Protein AF-A0AAU7YXI6-F1 (afdb_monomer_lite)

pLDDT: mean 90.57, std 9.51, range [41.5, 97.56]

Structure (mmCIF, N/CA/C/O backbone):
data_AF-A0AAU7YXI6-F1
#
_entry.id   AF-A0AAU7YXI6-F1
#
loop_
_atom_site.group_PDB
_atom_site.id
_atom_site.type_symbol
_atom_site.label_atom_id
_atom_site.label_alt_id
_atom_site.label_comp_id
_atom_site.label_asym_id
_atom_site.label_entity_id
_atom_site.label_seq_id
_atom_site.pdbx_PDB_ins_code
_atom_site.Cartn_x
_atom_site.Cartn_y
_atom_site.Cartn_z
_atom_site.occupancy
_atom_site.B_iso_or_equiv
_atom_site.auth_seq_id
_atom_site.auth_comp_id
_atom_site.auth_asym_id
_atom_site.auth_atom_id
_atom_site.pdbx_PDB_model_num
ATOM 1 N N . MET A 1 1 ? -16.949 1.798 7.339 1.00 77.38 1 MET A N 1
ATOM 2 C CA . MET A 1 1 ? -16.154 2.694 8.219 1.00 77.38 1 MET A CA 1
ATOM 3 C C . MET A 1 1 ? -15.132 3.584 7.496 1.00 77.38 1 MET A C 1
ATOM 5 O O . MET A 1 1 ? -14.925 4.691 7.972 1.00 77.38 1 MET A O 1
ATOM 9 N N . ARG A 1 2 ? -14.482 3.168 6.388 1.00 80.25 2 ARG A N 1
ATOM 10 C CA . ARG A 1 2 ? -13.653 4.071 5.541 1.00 80.25 2 ARG A CA 1
ATOM 11 C C . ARG A 1 2 ? -14.189 4.180 4.108 1.00 80.25 2 ARG A C 1
ATOM 13 O O . ARG A 1 2 ? -14.767 5.204 3.778 1.00 80.25 2 ARG A O 1
ATOM 20 N N . ARG A 1 3 ? -14.057 3.117 3.301 1.00 81.88 3 ARG A N 1
ATOM 21 C CA . ARG A 1 3 ? -14.503 3.074 1.894 1.00 81.88 3 ARG A CA 1
ATOM 22 C C . ARG A 1 3 ? -16.029 3.114 1.778 1.00 81.88 3 ARG A C 1
ATOM 24 O O . ARG A 1 3 ? -16.578 4.067 1.253 1.00 81.88 3 ARG A O 1
ATOM 31 N N . GLU A 1 4 ? -16.705 2.139 2.375 1.00 84.81 4 GLU A N 1
ATOM 32 C CA . GLU A 1 4 ? -18.171 1.999 2.303 1.00 84.81 4 GLU A CA 1
ATOM 33 C C . GLU A 1 4 ? -18.929 2.873 3.310 1.00 84.81 4 GLU A C 1
ATOM 35 O O . GLU A 1 4 ? -20.146 2.823 3.395 1.00 84.81 4 GLU A O 1
ATOM 40 N N . LYS A 1 5 ? -18.216 3.642 4.148 1.00 87.88 5 LYS A N 1
ATOM 41 C CA . LYS A 1 5 ? -18.807 4.525 5.176 1.00 87.88 5 LYS A CA 1
ATOM 42 C C . LYS A 1 5 ? -19.821 3.867 6.146 1.00 87.88 5 LYS A C 1
ATOM 44 O O . LYS A 1 5 ? -20.445 4.569 6.928 1.00 87.88 5 LYS A O 1
ATOM 49 N N . VAL A 1 6 ? -19.882 2.532 6.212 1.00 93.75 6 VAL A N 1
ATOM 50 C CA . VAL A 1 6 ? -20.717 1.786 7.179 1.00 93.75 6 VAL A CA 1
ATOM 51 C C . VAL A 1 6 ? -20.273 1.951 8.642 1.00 93.75 6 VAL A C 1
ATOM 53 O O . VAL A 1 6 ? -19.108 2.268 8.910 1.00 93.75 6 VAL A O 1
ATOM 56 N N . SER A 1 7 ? -21.178 1.704 9.592 1.00 94.56 7 SER A N 1
ATOM 57 C CA . SER A 1 7 ? -20.895 1.748 11.037 1.00 94.56 7 SER A CA 1
ATOM 58 C C . SER A 1 7 ? -19.996 0.589 11.497 1.00 94.56 7 SER A C 1
ATOM 60 O O . SER A 1 7 ? -19.846 -0.405 10.788 1.00 94.56 7 SER A O 1
ATOM 62 N N . LEU A 1 8 ? -19.406 0.697 12.698 1.00 95.31 8 LEU A N 1
ATOM 63 C CA . LEU A 1 8 ? -18.655 -0.414 13.298 1.00 95.31 8 LEU A CA 1
ATOM 64 C C . LEU A 1 8 ? -19.542 -1.639 13.510 1.00 95.31 8 LEU A C 1
ATOM 66 O O . LEU A 1 8 ? -19.121 -2.738 13.189 1.00 95.31 8 LEU A O 1
ATOM 70 N N . THR A 1 9 ? -20.769 -1.448 13.993 1.00 95.25 9 THR A N 1
ATOM 71 C CA . THR A 1 9 ? -21.717 -2.544 14.221 1.00 95.25 9 THR A CA 1
ATOM 72 C C . THR A 1 9 ? -22.053 -3.285 12.933 1.00 95.25 9 THR A C 1
ATOM 74 O O . THR A 1 9 ? -22.048 -4.511 12.932 1.00 95.25 9 THR A O 1
ATOM 77 N N . GLN A 1 10 ? -22.304 -2.554 11.842 1.00 95.88 10 GLN A N 1
ATOM 78 C CA . GLN A 1 10 ? -22.589 -3.173 10.549 1.00 95.88 10 GLN A CA 1
ATOM 79 C C . GLN A 1 10 ? -21.365 -3.936 10.034 1.00 95.88 10 GLN A C 1
ATOM 81 O O . GLN A 1 10 ? -21.460 -5.132 9.809 1.00 95.88 10 GLN A O 1
ATOM 86 N N . ALA A 1 11 ? -20.192 -3.292 9.997 1.00 95.25 11 ALA A N 1
ATOM 87 C CA . ALA A 1 11 ? -18.953 -3.944 9.562 1.00 95.25 11 ALA A CA 1
ATOM 88 C C . ALA A 1 11 ? -18.593 -5.180 10.409 1.00 95.25 11 ALA A C 1
ATOM 90 O O . ALA A 1 11 ? -18.072 -6.162 9.893 1.00 95.25 11 ALA A O 1
ATOM 91 N N . SER A 1 12 ? -18.863 -5.134 11.716 1.00 95.69 12 SER A N 1
ATOM 92 C CA . SER A 1 12 ? -18.708 -6.268 12.629 1.00 95.69 12 SER A CA 1
ATOM 93 C C . SER A 1 12 ? -19.623 -7.432 12.262 1.00 95.69 12 SER A C 1
ATOM 95 O O . SER A 1 12 ? -19.169 -8.572 12.243 1.00 95.69 12 SER A O 1
ATOM 97 N N . ARG A 1 13 ? -20.895 -7.146 11.962 1.00 96.44 13 ARG A N 1
ATOM 98 C CA . ARG A 1 13 ? -21.870 -8.154 11.539 1.00 96.44 13 ARG A CA 1
ATOM 99 C C . ARG A 1 13 ? -21.462 -8.786 10.211 1.00 96.44 13 ARG A C 1
ATOM 101 O O . ARG A 1 13 ? -21.422 -10.006 10.136 1.00 96.44 13 ARG A O 1
ATOM 108 N N . ASP A 1 14 ? -21.091 -7.968 9.229 1.00 95.19 14 ASP A N 1
ATOM 109 C CA . ASP A 1 14 ? -20.669 -8.430 7.900 1.00 95.19 14 ASP A CA 1
ATOM 110 C C . ASP A 1 14 ? -19.427 -9.331 7.979 1.00 95.19 14 ASP A C 1
ATOM 112 O O . ASP A 1 14 ? -19.298 -10.294 7.231 1.00 95.19 14 ASP A O 1
ATOM 116 N N . ALA A 1 15 ? -18.522 -9.048 8.922 1.00 93.75 15 ALA A N 1
ATOM 117 C CA . ALA A 1 15 ? -17.321 -9.845 9.155 1.00 93.75 15 ALA A CA 1
ATOM 118 C C . ALA A 1 15 ? -17.532 -11.049 10.095 1.00 93.75 15 ALA A C 1
ATOM 120 O O . ALA A 1 15 ? -16.587 -11.803 10.313 1.00 93.75 15 ALA A O 1
ATOM 121 N N . GLY A 1 16 ? -18.708 -11.207 10.716 1.00 96.44 16 GLY A N 1
ATOM 122 C CA . GLY A 1 16 ? -18.946 -12.240 11.733 1.00 96.44 16 GLY A CA 1
ATOM 123 C C . GLY A 1 16 ? -18.132 -12.059 13.026 1.00 96.44 16 GLY A C 1
ATOM 124 O O . GLY A 1 16 ? -17.900 -13.020 13.754 1.00 96.44 16 GLY A O 1
ATOM 125 N N . ILE A 1 17 ? -17.674 -10.838 13.334 1.00 96.44 17 ILE A N 1
ATOM 126 C CA . ILE A 1 17 ? -16.814 -10.543 14.493 1.00 96.44 17 ILE A CA 1
ATOM 127 C C . ILE A 1 17 ? -17.550 -9.624 15.461 1.00 96.44 17 ILE A C 1
ATOM 129 O O . ILE A 1 17 ? -18.009 -8.546 15.085 1.00 96.44 17 ILE A O 1
ATOM 133 N N . SER A 1 18 ? -17.582 -9.985 16.748 1.00 97.19 18 SER A N 1
ATOM 134 C CA . SER A 1 18 ? -18.246 -9.148 17.752 1.00 97.19 18 SER A CA 1
ATOM 135 C C . SER A 1 18 ? -17.674 -7.712 17.782 1.00 97.19 18 SER A C 1
ATOM 137 O O . SER A 1 18 ? -16.448 -7.528 17.746 1.00 97.19 18 SER A O 1
ATOM 139 N N . PRO A 1 19 ? -18.516 -6.667 17.925 1.00 95.94 19 PRO A N 1
ATOM 140 C CA . PRO A 1 19 ? -18.051 -5.284 18.078 1.00 95.94 19 PRO A CA 1
ATOM 141 C C . PRO A 1 19 ? -17.038 -5.092 19.215 1.00 95.94 19 PRO A C 1
ATOM 143 O O . PRO A 1 19 ? -16.101 -4.295 19.109 1.00 95.94 19 PRO A O 1
ATOM 146 N N . ARG A 1 20 ? -17.189 -5.858 20.304 1.00 95.50 20 ARG A N 1
ATOM 147 C CA . ARG A 1 20 ? -16.259 -5.875 21.440 1.00 95.50 20 ARG A CA 1
ATOM 148 C C . ARG A 1 20 ? -14.873 -6.374 21.025 1.00 95.50 20 ARG A C 1
ATOM 150 O O . ARG A 1 20 ? -13.875 -5.765 21.396 1.00 95.50 20 ARG A O 1
ATOM 157 N N . THR A 1 21 ? -14.799 -7.440 20.233 1.00 96.44 21 THR A N 1
ATOM 158 C CA . THR A 1 21 ? -13.536 -7.964 19.693 1.00 96.44 21 THR A CA 1
ATOM 159 C C . THR A 1 21 ? -12.873 -6.940 18.770 1.00 96.44 21 THR A C 1
ATOM 161 O O . THR A 1 21 ? -11.691 -6.640 18.941 1.00 96.44 21 THR A O 1
ATOM 164 N N . VAL A 1 22 ? -13.639 -6.331 17.856 1.00 94.62 22 VAL A N 1
ATOM 165 C CA . VAL A 1 22 ? -13.124 -5.307 16.928 1.00 94.62 22 VAL A CA 1
ATOM 166 C C . VAL A 1 22 ? -12.565 -4.102 17.684 1.00 94.62 22 VAL A C 1
ATOM 168 O O . VAL A 1 22 ? -11.465 -3.640 17.394 1.00 94.62 22 VAL A O 1
ATOM 171 N N . THR A 1 23 ? -13.282 -3.598 18.688 1.00 94.50 23 THR A N 1
ATOM 172 C CA . THR A 1 23 ? -12.823 -2.452 19.490 1.00 94.50 23 THR A CA 1
ATOM 173 C C . THR A 1 23 ? -11.660 -2.799 20.419 1.00 94.50 23 THR A C 1
ATOM 175 O O . THR A 1 23 ? -10.785 -1.956 20.621 1.00 94.50 23 THR A O 1
ATOM 178 N N . ARG A 1 24 ? -11.599 -4.029 20.951 1.00 94.19 24 ARG A N 1
ATOM 179 C CA . ARG A 1 24 ? -10.489 -4.507 21.792 1.00 94.19 24 ARG A CA 1
ATOM 180 C C . ARG A 1 24 ? -9.173 -4.558 21.018 1.00 94.19 24 ARG A C 1
ATOM 182 O O . ARG A 1 24 ? -8.174 -4.053 21.525 1.00 94.19 24 ARG A O 1
ATOM 189 N N . TRP A 1 25 ? -9.182 -5.131 19.814 1.00 91.94 25 TRP A N 1
ATOM 190 C CA . TRP A 1 25 ? -7.971 -5.354 19.014 1.00 91.94 25 TRP A CA 1
ATOM 191 C C . TRP A 1 25 ? -7.670 -4.222 18.022 1.00 91.94 25 TRP A C 1
ATOM 193 O O . TRP A 1 25 ? -6.516 -3.960 17.701 1.00 91.94 25 TRP A O 1
ATOM 203 N N . GLY A 1 26 ? -8.688 -3.482 17.583 1.00 90.62 26 GLY A N 1
ATOM 204 C CA . GLY A 1 26 ? -8.573 -2.397 16.606 1.00 90.62 26 GLY A CA 1
ATOM 205 C C . GLY A 1 26 ? -8.237 -1.021 17.189 1.00 90.62 26 GLY A C 1
ATOM 206 O O . GLY A 1 26 ? -8.355 -0.028 16.474 1.00 90.62 26 GLY A O 1
ATOM 207 N N . LYS A 1 27 ? -7.836 -0.908 18.464 1.00 87.81 27 LYS A N 1
ATOM 208 C CA . LYS A 1 27 ? -7.638 0.387 19.160 1.00 87.81 27 LYS A CA 1
ATOM 209 C C . LYS A 1 27 ? -6.705 1.356 18.423 1.00 87.81 27 LYS A C 1
ATOM 211 O O . LYS A 1 27 ? -6.938 2.567 18.391 1.00 87.81 27 LYS A O 1
ATOM 216 N N . THR A 1 28 ? -5.648 0.839 17.802 1.00 91.88 28 THR A N 1
ATOM 217 C CA . THR A 1 28 ? -4.688 1.665 17.054 1.00 91.88 28 THR A CA 1
ATOM 218 C C . THR A 1 28 ? -5.266 2.184 15.737 1.00 91.88 28 THR A C 1
ATOM 220 O O . THR A 1 28 ? -4.826 3.226 15.261 1.00 91.88 28 THR A O 1
ATOM 223 N N . ALA A 1 29 ? -6.288 1.520 15.191 1.00 93.25 29 ALA A N 1
ATOM 224 C CA . ALA A 1 29 ? -6.937 1.857 13.927 1.00 93.25 29 ALA A CA 1
ATOM 225 C C . ALA A 1 29 ? -8.299 2.547 14.073 1.00 93.25 29 ALA A C 1
ATOM 227 O O . ALA A 1 29 ? -8.813 3.090 13.096 1.00 93.25 29 ALA A O 1
ATOM 228 N N . LEU A 1 30 ? -8.879 2.551 15.272 1.00 94.75 30 LEU A N 1
ATOM 229 C CA . LEU A 1 30 ? -10.203 3.096 15.549 1.00 94.75 30 LEU A CA 1
ATOM 230 C C . LEU A 1 30 ? -10.126 4.296 16.493 1.00 94.75 30 LEU A C 1
ATOM 232 O O . LEU A 1 30 ? -9.259 4.380 17.362 1.00 94.75 30 LEU A O 1
ATOM 236 N N . GLN A 1 31 ? -11.061 5.223 16.329 1.00 94.62 31 GLN A N 1
ATOM 237 C CA . GLN A 1 31 ? -11.288 6.342 17.235 1.00 94.62 31 GL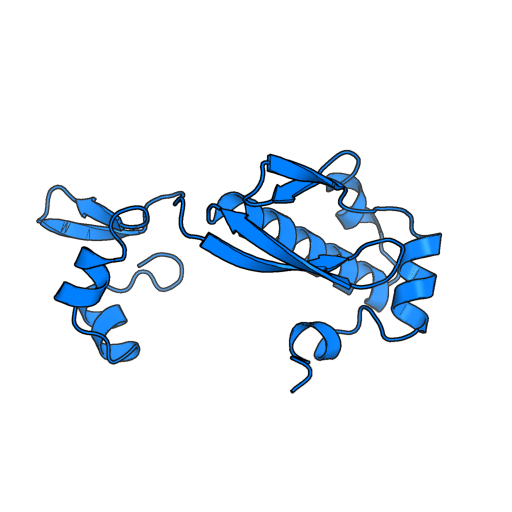N A CA 1
ATOM 238 C C . GLN A 1 31 ? -12.772 6.434 17.580 1.00 94.62 31 GLN A C 1
ATOM 240 O O . GLN A 1 31 ? -13.628 6.238 16.714 1.00 94.62 31 GLN A O 1
ATOM 245 N N . LYS A 1 32 ? -13.071 6.743 18.842 1.00 95.12 32 LYS A N 1
ATOM 246 C CA . LYS A 1 32 ? -14.431 7.058 19.280 1.00 95.12 32 LYS A CA 1
ATOM 247 C C . LYS A 1 32 ? -14.712 8.527 18.958 1.00 95.12 32 LYS A C 1
ATOM 249 O O . LYS A 1 32 ? -13.898 9.393 19.261 1.00 95.12 32 LYS A O 1
ATOM 254 N N . GLN A 1 33 ? -15.823 8.796 18.287 1.00 93.69 33 GLN A N 1
ATOM 255 C CA . GLN A 1 33 ? -16.264 10.137 17.912 1.00 93.69 33 GLN A CA 1
ATOM 256 C C . GLN A 1 33 ? -17.067 10.787 19.048 1.00 93.69 33 GLN A C 1
ATOM 258 O O . GLN A 1 33 ? -17.495 10.109 19.983 1.00 93.69 33 GLN A O 1
ATOM 263 N N . LYS A 1 34 ? -17.327 12.099 18.937 1.00 95.38 34 LYS A N 1
ATOM 264 C CA . LYS A 1 34 ? -18.127 12.864 19.915 1.00 95.38 34 LYS A CA 1
ATOM 265 C C . LYS A 1 34 ? -19.524 12.269 20.145 1.00 95.38 34 LYS A C 1
ATOM 267 O O . LYS A 1 34 ? -20.019 12.284 21.259 1.00 95.38 34 LYS A O 1
ATOM 272 N N . ASN A 1 35 ? -20.122 11.683 19.108 1.00 92.94 35 ASN A N 1
ATOM 273 C CA . ASN A 1 35 ? -21.424 11.006 19.162 1.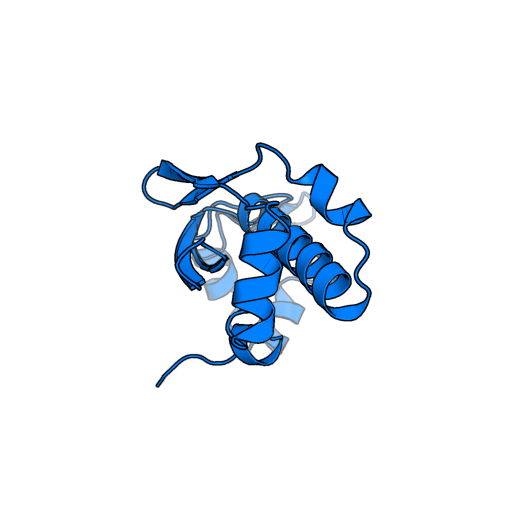00 92.94 35 ASN A CA 1
ATOM 274 C C . ASN A 1 35 ? -21.360 9.568 19.729 1.00 92.94 35 ASN A C 1
ATOM 276 O O . ASN A 1 35 ? -22.306 8.800 19.576 1.00 92.94 35 ASN A O 1
ATOM 280 N N . GLY A 1 36 ? -20.218 9.153 20.283 1.00 92.81 36 GLY A N 1
ATOM 281 C CA . GLY A 1 36 ? -20.001 7.820 20.841 1.00 92.81 36 GLY A CA 1
ATOM 282 C C . GLY A 1 36 ? -19.750 6.703 19.821 1.00 92.81 36 GLY A C 1
ATOM 283 O O . GLY A 1 36 ? -19.330 5.617 20.227 1.00 92.81 36 GLY A O 1
ATOM 284 N N . LYS A 1 37 ? -19.941 6.946 18.517 1.00 92.38 37 LYS A N 1
ATOM 285 C CA . LYS A 1 37 ? -19.708 5.955 17.455 1.00 92.38 37 LYS A CA 1
ATOM 286 C C . LYS A 1 37 ? -18.217 5.806 17.160 1.00 92.38 37 LYS A C 1
ATOM 288 O O . LYS A 1 37 ? -17.434 6.740 17.322 1.00 92.38 37 LYS A O 1
ATOM 293 N N . TYR A 1 38 ? -17.815 4.628 16.695 1.00 95.19 38 TYR A N 1
ATOM 294 C CA . TYR A 1 38 ? -16.444 4.386 16.251 1.00 95.19 38 TYR A CA 1
ATOM 295 C C . TYR A 1 38 ? -16.279 4.677 14.761 1.00 95.19 38 TYR A C 1
ATOM 297 O O . TYR A 1 38 ? -17.119 4.300 13.944 1.00 95.19 38 TYR A O 1
ATOM 305 N N . ALA A 1 39 ? -15.152 5.293 14.418 1.00 93.44 39 ALA A N 1
ATOM 306 C CA . ALA A 1 39 ? -14.690 5.478 13.051 1.00 93.44 39 ALA A CA 1
ATOM 307 C C . ALA A 1 39 ? -13.251 4.973 12.907 1.00 93.44 39 ALA A C 1
ATOM 309 O O . ALA A 1 39 ? -12.477 4.977 13.867 1.00 93.44 39 ALA A O 1
ATOM 310 N N . ALA A 1 40 ? -12.875 4.568 11.697 1.00 93.38 40 ALA A N 1
ATOM 311 C CA . ALA A 1 40 ? -11.480 4.288 11.392 1.00 93.38 40 ALA A CA 1
ATOM 312 C C . ALA A 1 40 ? -10.680 5.602 11.355 1.00 93.38 40 ALA A C 1
ATOM 314 O O . ALA A 1 40 ? -11.114 6.588 10.756 1.00 93.38 40 ALA A O 1
ATOM 315 N N . LYS A 1 41 ? -9.511 5.613 12.001 1.00 92.25 41 LYS A N 1
ATOM 316 C CA . LYS A 1 41 ? -8.549 6.729 11.971 1.00 92.25 41 LYS A CA 1
ATOM 317 C C . LYS A 1 41 ? -8.063 6.973 10.541 1.00 92.25 41 LYS A C 1
ATOM 319 O O . LYS A 1 41 ? -8.283 6.141 9.677 1.00 92.25 41 LYS A O 1
ATOM 324 N N . LYS A 1 42 ? -7.372 8.083 10.252 1.00 89.06 42 LYS A N 1
ATOM 325 C CA . LYS A 1 42 ? -6.735 8.289 8.928 1.00 89.06 42 LYS A CA 1
ATOM 326 C C . LYS A 1 42 ? -5.537 7.365 8.706 1.00 89.06 42 LYS A C 1
ATOM 328 O O . LYS A 1 42 ? -5.326 6.911 7.587 1.00 89.06 42 LYS A O 1
ATOM 333 N N . SER A 1 43 ? -4.829 7.016 9.772 1.00 90.56 43 SER A N 1
ATOM 334 C CA . SER A 1 43 ? -3.734 6.047 9.792 1.00 90.56 43 SER A CA 1
ATOM 335 C C . SER A 1 43 ? -3.831 5.157 11.024 1.00 90.56 43 SER A C 1
ATOM 337 O O . SER A 1 43 ? -4.517 5.487 11.989 1.00 90.56 43 SER A O 1
ATOM 339 N N . ASP A 1 44 ? -3.132 4.034 10.986 1.00 92.19 44 ASP A N 1
ATOM 340 C CA . ASP A 1 44 ? -3.025 3.085 12.092 1.00 92.19 44 ASP A CA 1
ATOM 341 C C . ASP A 1 44 ? -1.588 2.563 12.198 1.00 92.19 44 ASP A C 1
ATOM 343 O O . ASP A 1 44 ? -0.756 2.910 11.361 1.00 92.19 44 ASP A O 1
ATOM 347 N N . SER A 1 45 ? -1.312 1.739 13.209 1.00 92.62 45 SER A N 1
ATOM 348 C CA . SER A 1 45 ? -0.023 1.060 13.421 1.00 92.62 45 SER A CA 1
ATOM 349 C C . SER A 1 45 ? -0.141 -0.470 13.399 1.00 92.62 45 SER A C 1
ATOM 351 O O . SER A 1 45 ? 0.739 -1.170 13.905 1.00 92.62 45 SER A O 1
ATOM 353 N N . LEU A 1 46 ? -1.232 -1.007 12.835 1.00 92.44 46 LEU A N 1
ATOM 354 C CA . LEU A 1 46 ? -1.441 -2.452 12.758 1.00 92.44 46 LEU A CA 1
ATOM 355 C C . LEU A 1 46 ? -0.360 -3.096 11.887 1.00 92.44 46 LEU A C 1
ATOM 357 O O . LEU A 1 46 ? -0.012 -2.567 10.826 1.00 92.44 46 LEU A O 1
ATOM 361 N N . LEU A 1 47 ? 0.142 -4.239 12.350 1.00 93.38 47 LEU A N 1
ATOM 362 C CA . LEU A 1 47 ? 1.086 -5.067 11.612 1.00 93.38 47 LEU A CA 1
ATOM 363 C C . LEU A 1 47 ? 0.353 -5.797 10.484 1.00 93.38 47 LEU A C 1
ATOM 365 O O . LEU A 1 47 ? -0.750 -6.306 10.692 1.00 93.38 47 LEU A O 1
ATOM 369 N N . ARG A 1 48 ? 0.949 -5.827 9.294 1.00 92.94 48 ARG A N 1
ATOM 370 C CA . ARG A 1 48 ? 0.420 -6.521 8.116 1.00 92.94 48 ARG A CA 1
ATOM 371 C C . ARG A 1 48 ? 1.565 -7.179 7.364 1.00 92.94 48 ARG A C 1
ATOM 373 O O . ARG A 1 48 ? 2.617 -6.564 7.239 1.00 92.94 48 ARG A O 1
ATOM 380 N N . LEU A 1 49 ? 1.346 -8.385 6.854 1.00 93.50 49 LEU A N 1
ATOM 381 C CA . LEU A 1 49 ? 2.236 -9.001 5.873 1.00 93.50 49 LEU A CA 1
ATOM 382 C C . LEU A 1 49 ? 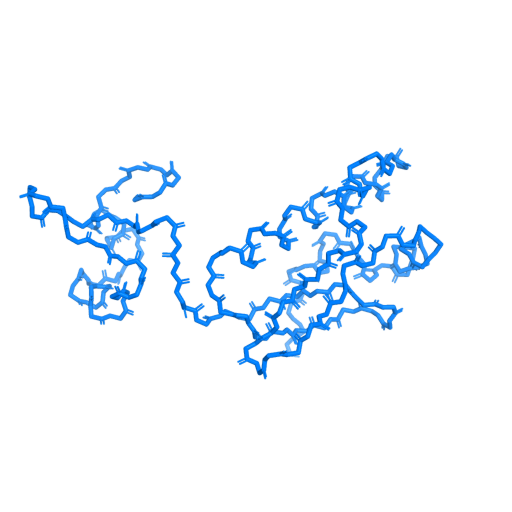1.805 -8.540 4.481 1.00 93.50 49 LEU A C 1
ATOM 384 O O . LEU A 1 49 ? 0.617 -8.594 4.157 1.00 93.50 49 LEU A O 1
ATOM 388 N N . VAL A 1 50 ? 2.752 -8.032 3.699 1.00 91.75 50 VAL A N 1
ATOM 389 C CA . VAL A 1 50 ? 2.533 -7.560 2.329 1.00 91.75 50 VAL A CA 1
ATOM 390 C C . VAL A 1 50 ? 3.659 -8.041 1.425 1.00 91.75 50 VAL A C 1
ATOM 392 O O . VAL A 1 50 ? 4.791 -8.191 1.873 1.00 91.75 50 VAL A O 1
ATOM 395 N N . MET A 1 51 ? 3.348 -8.229 0.147 1.00 91.56 51 MET A N 1
ATOM 396 C CA . MET A 1 51 ? 4.307 -8.667 -0.861 1.00 91.56 51 MET A CA 1
ATOM 397 C C . MET A 1 51 ? 4.861 -7.465 -1.631 1.00 91.56 51 MET A C 1
ATOM 399 O O . MET A 1 51 ? 4.095 -6.641 -2.143 1.00 91.56 51 MET A O 1
ATOM 403 N N . ILE A 1 52 ? 6.187 -7.364 -1.724 1.00 90.44 52 ILE A N 1
ATOM 404 C CA . ILE A 1 52 ? 6.893 -6.294 -2.439 1.00 90.44 52 ILE A CA 1
ATOM 405 C C . ILE A 1 52 ? 7.765 -6.866 -3.570 1.00 90.44 52 ILE A C 1
ATOM 407 O O . ILE A 1 52 ? 8.430 -7.883 -3.356 1.00 90.44 52 ILE A O 1
ATOM 411 N N . PRO A 1 53 ? 7.800 -6.232 -4.758 1.00 89.19 53 PRO A N 1
ATOM 412 C CA . PRO A 1 53 ? 8.776 -6.547 -5.799 1.00 89.19 53 PRO A CA 1
ATOM 413 C C . PRO A 1 53 ? 10.190 -6.140 -5.390 1.00 89.19 53 PRO A C 1
ATOM 415 O O . PRO A 1 53 ? 10.416 -5.015 -4.946 1.00 89.19 53 PRO A O 1
ATOM 418 N N . THR A 1 54 ? 11.144 -7.034 -5.600 1.00 85.50 54 THR A N 1
ATOM 419 C CA . THR A 1 54 ? 12.584 -6.826 -5.445 1.00 85.50 54 THR A CA 1
ATOM 420 C C . THR A 1 54 ? 13.297 -7.242 -6.737 1.00 85.50 54 THR A C 1
ATOM 422 O O . THR A 1 54 ? 12.705 -7.931 -7.567 1.00 85.50 54 THR A O 1
ATOM 425 N N . PRO A 1 55 ? 14.567 -6.852 -6.946 1.00 80.56 55 PRO A N 1
ATOM 426 C CA . PRO A 1 55 ? 15.329 -7.292 -8.119 1.00 80.56 55 PRO A CA 1
ATOM 427 C C . PRO A 1 55 ? 15.384 -8.819 -8.295 1.00 80.56 55 PRO A C 1
ATOM 429 O O . PRO A 1 55 ? 15.400 -9.295 -9.431 1.00 80.56 55 PRO A O 1
ATOM 432 N N . ASP A 1 56 ? 15.351 -9.562 -7.186 1.00 82.38 56 ASP A N 1
ATOM 433 C CA . ASP A 1 56 ? 15.422 -11.030 -7.143 1.00 82.38 56 ASP A CA 1
ATOM 434 C C . ASP A 1 56 ? 14.048 -11.717 -7.192 1.00 82.38 56 ASP A C 1
ATOM 436 O O . ASP A 1 56 ? 13.959 -12.940 -7.123 1.00 82.38 56 ASP A O 1
ATOM 440 N N . GLY A 1 57 ? 12.959 -10.951 -7.297 1.00 85.62 57 GLY A N 1
ATOM 441 C CA . GLY A 1 57 ? 11.607 -11.487 -7.388 1.00 85.62 57 GLY A CA 1
ATOM 442 C C . GLY A 1 57 ? 10.634 -10.782 -6.460 1.00 85.62 57 GLY A C 1
ATOM 443 O O . GLY A 1 57 ? 10.487 -9.566 -6.500 1.00 85.62 57 GLY A O 1
ATOM 444 N N . LYS A 1 58 ? 9.899 -11.541 -5.651 1.00 88.75 58 LYS A N 1
ATOM 445 C CA . LYS A 1 58 ? 8.970 -10.980 -4.667 1.00 88.75 58 LYS A CA 1
ATOM 446 C C . LYS A 1 58 ? 9.351 -11.452 -3.288 1.00 88.75 58 LYS A C 1
ATOM 448 O O . LYS A 1 58 ? 9.830 -12.567 -3.110 1.00 88.75 58 LYS A O 1
ATOM 453 N N . ARG A 1 59 ? 9.095 -10.595 -2.311 1.00 89.19 59 ARG A N 1
ATOM 454 C CA . ARG A 1 59 ? 9.379 -10.878 -0.913 1.00 89.19 59 ARG A CA 1
ATOM 455 C C . ARG A 1 59 ? 8.194 -10.479 -0.056 1.00 89.19 59 ARG A C 1
ATOM 457 O O . ARG A 1 59 ? 7.652 -9.387 -0.226 1.00 89.19 59 ARG A O 1
ATOM 464 N N . ASP A 1 60 ? 7.843 -11.339 0.888 1.00 91.69 60 ASP A N 1
ATOM 465 C CA . ASP A 1 60 ? 6.904 -10.994 1.945 1.00 91.69 60 ASP A CA 1
ATOM 466 C C . ASP A 1 60 ? 7.614 -10.184 3.023 1.00 91.69 60 ASP A C 1
ATOM 468 O O . ASP A 1 60 ? 8.696 -10.537 3.494 1.00 91.69 60 ASP A O 1
ATOM 472 N N . ILE A 1 61 ? 7.000 -9.070 3.405 1.00 93.19 61 ILE A N 1
ATOM 473 C CA . ILE A 1 61 ? 7.520 -8.166 4.423 1.00 93.19 61 ILE A CA 1
ATOM 474 C C . ILE A 1 61 ? 6.423 -7.826 5.420 1.00 93.19 61 ILE A C 1
ATOM 476 O O . ILE A 1 61 ? 5.258 -7.621 5.071 1.00 93.19 61 ILE A O 1
ATOM 480 N N . ALA A 1 62 ? 6.800 -7.738 6.689 1.00 95.81 62 ALA A N 1
ATOM 481 C CA . ALA A 1 62 ? 5.925 -7.198 7.712 1.00 95.81 62 ALA A CA 1
ATOM 482 C C . ALA A 1 62 ? 6.019 -5.670 7.681 1.00 95.81 62 ALA A C 1
ATOM 484 O O . ALA A 1 62 ? 7.112 -5.122 7.729 1.00 95.81 62 ALA A O 1
ATOM 485 N N . VAL A 1 63 ? 4.891 -4.967 7.629 1.00 96.19 63 VAL A N 1
ATOM 486 C CA . VAL A 1 63 ? 4.832 -3.499 7.639 1.00 96.19 63 VAL A CA 1
ATOM 487 C C . VAL A 1 63 ? 3.878 -3.011 8.715 1.00 96.19 63 VAL A C 1
ATOM 489 O O . VAL A 1 63 ? 2.863 -3.649 9.017 1.00 96.19 63 VAL A O 1
ATOM 492 N N . ARG A 1 64 ? 4.182 -1.849 9.298 1.00 94.62 64 ARG A N 1
ATOM 493 C CA . ARG A 1 64 ? 3.298 -1.195 10.266 1.00 94.62 64 ARG A CA 1
ATOM 494 C C . ARG A 1 64 ? 2.520 -0.061 9.618 1.00 94.62 64 ARG A C 1
ATOM 496 O O . ARG A 1 64 ? 3.082 0.891 9.085 1.00 94.62 64 ARG A O 1
ATOM 503 N N . GLY A 1 65 ? 1.204 -0.139 9.771 1.00 92.94 65 GLY A N 1
ATOM 504 C CA . GLY A 1 65 ? 0.293 0.948 9.459 1.00 92.94 65 GLY A CA 1
ATOM 505 C C . GLY A 1 65 ? -0.189 1.011 8.015 1.00 92.94 65 GLY A C 1
ATOM 506 O O . GLY A 1 65 ? 0.459 0.567 7.072 1.00 92.94 65 GLY A O 1
ATOM 507 N N . SER A 1 66 ? -1.370 1.601 7.841 1.00 91.81 66 SER A N 1
ATOM 508 C CA . SER A 1 66 ? -2.044 1.679 6.539 1.00 91.81 66 SER A CA 1
ATOM 509 C C . SER A 1 66 ? -1.337 2.564 5.515 1.00 91.81 66 SER A C 1
ATOM 511 O O . SER A 1 66 ? -1.510 2.331 4.328 1.00 91.81 66 SER A O 1
ATOM 513 N N . LYS A 1 67 ? -0.525 3.547 5.930 1.00 93.19 67 LYS A N 1
ATOM 514 C CA . LYS A 1 67 ? 0.158 4.453 4.987 1.00 93.19 67 LYS A CA 1
ATOM 515 C C . LYS A 1 67 ? 1.159 3.715 4.090 1.00 93.19 67 LYS A C 1
ATOM 517 O O . LYS A 1 67 ? 1.143 3.930 2.883 1.00 93.19 67 LYS A O 1
ATOM 522 N N . GLN A 1 68 ? 1.973 2.829 4.673 1.00 94.50 68 GLN A N 1
ATOM 523 C CA . GLN A 1 68 ? 2.930 2.000 3.927 1.00 94.50 68 GLN A CA 1
ATOM 524 C C . GLN A 1 68 ? 2.198 1.078 2.943 1.00 94.50 68 GLN A C 1
ATOM 526 O O . GLN A 1 68 ? 2.551 1.002 1.771 1.00 94.50 68 GLN A O 1
ATOM 531 N N . VAL A 1 69 ? 1.108 0.445 3.393 1.00 94.06 69 VAL A N 1
ATOM 532 C CA . VAL A 1 69 ? 0.297 -0.438 2.540 1.00 94.06 69 VAL A CA 1
ATOM 533 C C . VAL A 1 69 ? -0.349 0.320 1.384 1.00 94.06 69 VAL A C 1
ATOM 535 O O . VAL A 1 69 ? -0.3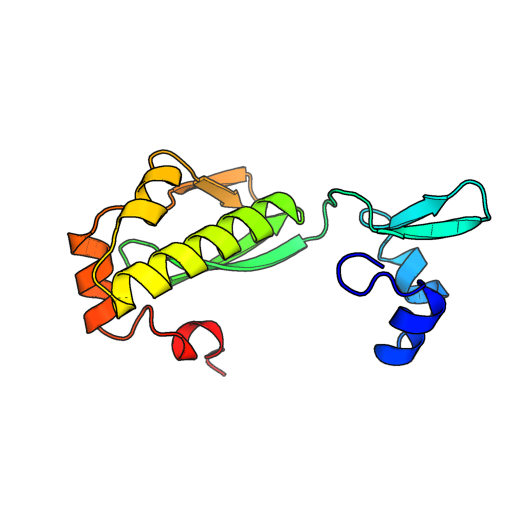39 -0.174 0.263 1.00 94.06 69 VAL A O 1
ATOM 538 N N . THR A 1 70 ? -0.876 1.523 1.621 1.00 94.12 70 THR A N 1
ATOM 539 C CA . THR A 1 70 ? -1.430 2.356 0.546 1.00 94.12 70 THR A CA 1
ATOM 540 C C . THR A 1 70 ? -0.358 2.722 -0.477 1.00 94.12 70 THR A C 1
ATOM 542 O O . THR A 1 70 ? -0.606 2.590 -1.672 1.00 94.12 70 THR A O 1
ATOM 545 N N . LEU A 1 71 ? 0.838 3.126 -0.031 1.00 96.12 71 LEU A N 1
ATOM 546 C CA . LEU A 1 71 ? 1.945 3.451 -0.934 1.00 96.12 71 LEU A CA 1
ATOM 547 C C . LEU A 1 71 ? 2.333 2.248 -1.808 1.00 96.12 71 LEU A C 1
ATOM 549 O O . LEU A 1 71 ? 2.479 2.393 -3.020 1.00 96.12 71 LEU A O 1
ATOM 553 N N . LEU A 1 72 ? 2.440 1.061 -1.206 1.00 95.44 72 LEU A N 1
ATOM 554 C CA . LEU A 1 72 ? 2.745 -0.176 -1.922 1.00 95.44 72 LEU A CA 1
ATOM 555 C C . LEU A 1 72 ? 1.623 -0.578 -2.893 1.00 95.44 72 LEU A C 1
ATOM 557 O O . LEU A 1 72 ? 1.902 -0.982 -4.018 1.00 95.44 72 LEU A O 1
ATOM 561 N N . ALA A 1 73 ? 0.356 -0.428 -2.504 1.00 93.44 73 ALA A N 1
ATOM 562 C CA . ALA A 1 73 ? -0.782 -0.704 -3.381 1.00 93.44 73 ALA A CA 1
ATOM 563 C C . ALA A 1 73 ? -0.811 0.239 -4.595 1.00 93.44 73 ALA A C 1
ATOM 565 O O . ALA A 1 73 ? -1.052 -0.189 -5.722 1.00 93.44 73 ALA A O 1
ATOM 566 N N . GLU A 1 74 ? -0.522 1.526 -4.392 1.00 96.12 74 GLU A N 1
ATOM 567 C CA . GLU A 1 74 ? -0.382 2.472 -5.499 1.00 96.12 74 GLU A CA 1
ATOM 568 C C . GLU A 1 74 ? 0.769 2.101 -6.438 1.00 96.12 74 GLU A C 1
ATOM 570 O O . GLU A 1 74 ? 0.649 2.310 -7.648 1.00 96.12 74 GLU A O 1
ATOM 575 N N . TYR A 1 75 ? 1.874 1.590 -5.890 1.00 96.38 75 TYR A N 1
ATOM 576 C CA . TYR A 1 75 ? 3.015 1.125 -6.673 1.00 96.38 75 TYR A CA 1
ATOM 577 C C . TYR A 1 75 ? 2.643 -0.085 -7.524 1.00 96.38 75 TYR A C 1
ATOM 579 O O . TYR A 1 75 ? 2.839 -0.045 -8.736 1.00 96.38 75 TYR A O 1
ATOM 587 N N . TRP A 1 76 ? 2.002 -1.095 -6.934 1.00 94.25 76 TRP A N 1
ATOM 588 C CA . TRP A 1 76 ? 1.487 -2.249 -7.671 1.00 94.25 76 TRP A CA 1
ATOM 589 C C . TRP A 1 76 ? 0.539 -1.849 -8.804 1.00 94.25 76 TRP A C 1
ATOM 591 O O . TRP A 1 76 ? 0.679 -2.348 -9.916 1.00 94.25 76 TRP A O 1
ATOM 601 N N . ASN A 1 77 ? -0.361 -0.889 -8.575 1.00 94.06 77 ASN A N 1
ATOM 602 C CA . ASN A 1 77 ? -1.252 -0.383 -9.623 1.00 94.06 77 ASN A CA 1
ATOM 603 C C . ASN A 1 77 ? -0.491 0.300 -10.775 1.00 94.06 77 ASN A C 1
ATOM 605 O O . ASN A 1 77 ? -0.881 0.180 -11.937 1.00 94.06 77 ASN A O 1
ATOM 609 N N . ALA A 1 78 ? 0.574 1.047 -10.471 1.00 95.75 78 ALA A N 1
ATOM 610 C CA . ALA A 1 78 ? 1.407 1.681 -11.492 1.00 95.75 78 ALA A CA 1
ATOM 611 C C . ALA A 1 78 ? 2.240 0.655 -12.269 1.00 95.75 78 ALA A C 1
ATOM 613 O O . ALA A 1 78 ? 2.307 0.736 -13.493 1.00 95.75 78 ALA A O 1
ATOM 614 N N . LEU A 1 79 ? 2.818 -0.316 -11.562 1.00 94.00 79 LEU A N 1
ATOM 615 C CA . LEU A 1 79 ? 3.582 -1.417 -12.133 1.00 94.00 79 LEU A CA 1
ATOM 616 C C . LEU A 1 79 ? 2.717 -2.277 -13.055 1.00 94.00 79 LEU A C 1
ATOM 618 O O . LEU A 1 79 ? 3.099 -2.521 -14.191 1.00 94.00 79 LEU A O 1
ATOM 622 N N . HIS A 1 80 ? 1.527 -2.673 -12.606 1.00 92.19 80 HIS A N 1
ATOM 623 C CA . HIS A 1 80 ? 0.602 -3.466 -13.410 1.00 92.19 80 HIS A CA 1
ATOM 624 C C . HIS A 1 80 ? 0.207 -2.744 -14.701 1.00 92.19 80 HIS A C 1
ATOM 626 O O . HIS A 1 80 ? 0.279 -3.325 -15.778 1.00 92.19 80 HIS A O 1
ATOM 632 N N . ARG A 1 81 ? -0.122 -1.448 -14.615 1.00 94.06 81 ARG A N 1
ATOM 633 C CA . ARG A 1 81 ? -0.410 -0.643 -15.808 1.00 94.06 81 ARG A CA 1
ATOM 634 C C . ARG A 1 81 ? 0.784 -0.585 -16.758 1.00 94.06 81 ARG A C 1
ATOM 636 O O . ARG A 1 81 ? 0.596 -0.726 -17.959 1.00 94.06 81 ARG A O 1
ATOM 643 N N . TYR A 1 82 ? 1.990 -0.382 -16.232 1.00 94.88 82 TYR A N 1
ATOM 644 C CA . TYR A 1 82 ? 3.202 -0.394 -17.045 1.00 94.88 82 TYR A CA 1
ATOM 645 C C . TYR A 1 82 ? 3.387 -1.740 -17.758 1.00 94.88 82 TYR A C 1
ATOM 647 O O . TYR A 1 82 ? 3.589 -1.751 -18.965 1.00 94.88 82 TYR A O 1
ATOM 655 N N . LEU A 1 83 ? 3.237 -2.863 -17.052 1.00 92.12 83 LEU A N 1
ATOM 656 C CA . LEU A 1 83 ? 3.359 -4.197 -17.647 1.00 92.12 83 LEU A CA 1
ATOM 657 C C . LEU A 1 83 ? 2.278 -4.479 -18.704 1.00 92.12 83 LEU A C 1
ATOM 659 O O . LEU A 1 83 ? 2.540 -5.194 -19.663 1.00 92.12 83 LEU A O 1
ATOM 663 N N . GLN A 1 84 ? 1.079 -3.908 -18.556 1.00 92.31 84 GLN A N 1
ATOM 664 C CA . GLN A 1 84 ? -0.013 -4.070 -19.521 1.00 92.31 84 GLN A CA 1
ATOM 665 C C . GLN A 1 84 ? 0.111 -3.176 -20.758 1.00 92.31 84 GLN A C 1
ATOM 667 O O . GLN A 1 84 ? -0.283 -3.589 -21.843 1.00 92.31 84 GLN A O 1
ATOM 672 N N . THR A 1 85 ? 0.582 -1.935 -20.604 1.00 94.88 85 THR A N 1
ATOM 673 C CA . THR A 1 85 ? 0.492 -0.920 -21.671 1.00 94.88 85 THR A CA 1
ATOM 674 C C . THR A 1 85 ? 1.840 -0.359 -22.115 1.00 94.88 85 THR A C 1
ATOM 676 O O . THR A 1 85 ? 1.875 0.478 -23.011 1.00 94.88 85 THR A O 1
ATOM 679 N N . GLY A 1 86 ? 2.934 -0.707 -21.437 1.00 95.19 86 GLY A N 1
ATOM 680 C CA . GLY A 1 86 ? 4.254 -0.094 -21.608 1.00 95.19 86 GLY A CA 1
ATOM 681 C C . GLY A 1 86 ? 4.384 1.333 -21.051 1.00 95.19 86 GLY A C 1
ATOM 682 O O . GLY A 1 86 ? 5.456 1.929 -21.130 1.00 95.19 86 GLY A O 1
ATOM 683 N N . ASP A 1 87 ? 3.331 1.915 -20.460 1.00 96.31 87 ASP A N 1
ATOM 684 C CA . ASP A 1 87 ? 3.349 3.316 -20.014 1.00 96.31 87 ASP A CA 1
ATOM 685 C C . ASP A 1 87 ? 3.904 3.464 -18.586 1.00 96.31 87 ASP A C 1
ATOM 687 O O . ASP A 1 87 ? 3.200 3.280 -17.586 1.00 96.31 87 ASP A O 1
ATOM 691 N N . ALA A 1 88 ? 5.173 3.873 -18.506 1.00 96.25 88 ALA A N 1
ATOM 692 C CA . ALA A 1 88 ? 5.919 4.077 -17.265 1.00 96.25 88 ALA A CA 1
ATOM 693 C C . ALA A 1 88 ? 5.660 5.431 -16.570 1.00 96.25 88 ALA A C 1
ATOM 695 O O . ALA A 1 88 ? 6.238 5.700 -15.514 1.00 96.25 88 ALA A O 1
ATOM 696 N N . SER A 1 89 ? 4.803 6.306 -17.109 1.00 97.12 89 SER A N 1
ATOM 697 C CA . SER A 1 89 ? 4.561 7.651 -16.551 1.00 97.12 89 SER A CA 1
ATOM 698 C C . SER A 1 89 ? 4.184 7.628 -15.065 1.00 97.12 89 SER A C 1
ATOM 700 O O . SER A 1 89 ? 4.660 8.455 -14.286 1.00 97.12 89 SER A O 1
ATOM 702 N N . ARG A 1 90 ? 3.392 6.634 -14.641 1.00 97.31 90 ARG A N 1
ATOM 703 C CA . ARG A 1 90 ? 2.961 6.467 -13.244 1.00 97.31 90 ARG A CA 1
ATOM 704 C C . ARG A 1 90 ? 4.039 5.898 -12.325 1.00 97.31 90 ARG A C 1
ATOM 706 O O . ARG A 1 90 ? 3.900 6.050 -11.114 1.00 97.31 90 ARG A O 1
ATOM 713 N N . LEU A 1 91 ? 5.087 5.269 -12.861 1.00 96.88 91 LEU A N 1
ATOM 714 C CA . LEU A 1 91 ? 6.197 4.740 -12.064 1.00 96.88 91 LEU A CA 1
ATOM 715 C C . LEU A 1 91 ? 7.134 5.852 -11.584 1.00 96.88 91 LEU A C 1
ATOM 717 O O . LEU A 1 91 ? 7.658 5.768 -10.476 1.00 96.88 91 LEU A O 1
ATOM 721 N N . LYS A 1 92 ? 7.258 6.950 -12.343 1.00 95.81 92 LYS A N 1
ATOM 722 C CA . LYS A 1 92 ? 8.121 8.096 -11.998 1.00 95.81 92 LYS A CA 1
ATOM 723 C C . LYS A 1 92 ? 7.881 8.630 -10.582 1.00 95.81 92 LYS A C 1
ATOM 725 O O . LYS A 1 92 ? 8.826 8.988 -9.889 1.00 95.81 92 LYS A O 1
ATOM 730 N N . LYS A 1 93 ? 6.630 8.612 -10.099 1.00 96.69 93 LYS A N 1
ATOM 731 C CA . LYS A 1 93 ? 6.283 9.086 -8.746 1.00 96.69 93 LYS A CA 1
ATOM 732 C C . LYS A 1 93 ? 6.886 8.245 -7.611 1.00 96.69 93 LYS A C 1
ATOM 734 O O . LYS A 1 93 ? 6.734 8.638 -6.454 1.00 96.69 93 LYS A O 1
ATOM 739 N N . PHE A 1 94 ? 7.476 7.086 -7.904 1.00 97.56 94 PHE A N 1
ATOM 740 C CA . PHE A 1 94 ? 8.093 6.184 -6.927 1.00 97.56 94 PHE A CA 1
ATOM 741 C C . PHE A 1 94 ? 9.617 6.226 -6.927 1.00 97.56 94 PHE A C 1
ATOM 743 O O . PHE A 1 94 ? 10.230 5.577 -6.086 1.00 97.56 94 PHE A O 1
ATOM 750 N N . GLN A 1 95 ? 10.230 7.022 -7.803 1.00 96.56 95 GLN A N 1
ATOM 751 C CA . GLN A 1 95 ? 11.674 7.201 -7.802 1.00 96.56 95 GLN A CA 1
ATOM 752 C C . GLN A 1 95 ? 12.153 7.707 -6.431 1.00 96.56 95 GLN A C 1
ATOM 754 O O . GLN A 1 95 ? 11.623 8.682 -5.897 1.00 96.56 95 GLN A O 1
ATOM 759 N N . GLY A 1 96 ? 13.118 6.996 -5.840 1.00 96.19 96 GLY A N 1
ATOM 760 C CA . GLY A 1 96 ? 13.654 7.291 -4.507 1.00 96.19 96 GLY A CA 1
ATOM 761 C C . GLY A 1 96 ? 12.719 6.961 -3.335 1.00 96.19 96 GLY A C 1
ATOM 762 O O . GLY A 1 96 ? 13.066 7.238 -2.189 1.00 96.19 96 GLY A O 1
ATOM 763 N N . LYS A 1 97 ? 11.537 6.377 -3.580 1.00 97.38 97 LYS A N 1
ATOM 764 C CA . LYS A 1 97 ? 10.628 5.944 -2.511 1.00 97.38 97 LYS A CA 1
ATOM 765 C C . LYS A 1 97 ? 10.973 4.544 -2.025 1.00 97.38 97 LYS A C 1
ATOM 767 O O . LYS A 1 97 ? 11.489 3.712 -2.766 1.00 97.38 97 LYS A O 1
ATOM 772 N N . TYR A 1 98 ? 10.615 4.278 -0.778 1.00 96.69 98 TYR A N 1
ATOM 773 C CA . TYR A 1 98 ? 10.829 3.001 -0.116 1.00 96.69 98 TYR A CA 1
ATOM 774 C C . TYR A 1 98 ? 9.627 2.636 0.754 1.00 96.69 98 TYR A C 1
ATOM 776 O O . TYR A 1 98 ? 8.841 3.498 1.160 1.00 96.69 98 TYR A O 1
ATOM 784 N N . ILE A 1 99 ? 9.502 1.346 1.047 1.00 96.50 99 ILE A N 1
ATOM 785 C CA . ILE A 1 99 ? 8.637 0.820 2.097 1.00 96.50 99 ILE A CA 1
ATOM 786 C C . ILE A 1 99 ? 9.516 0.479 3.291 1.00 96.50 99 ILE A C 1
ATOM 788 O O . ILE A 1 99 ? 10.468 -0.283 3.155 1.00 96.50 99 ILE A O 1
ATOM 792 N N . ARG A 1 100 ? 9.184 1.029 4.460 1.00 96.31 100 ARG A N 1
ATOM 793 C CA . ARG A 1 100 ? 9.845 0.661 5.716 1.00 96.31 100 ARG A CA 1
ATOM 794 C C . ARG A 1 100 ? 9.160 -0.558 6.315 1.00 96.31 100 ARG A C 1
ATOM 796 O O . ARG A 1 100 ? 7.950 -0.513 6.573 1.00 96.31 100 ARG A O 1
ATOM 803 N N . ASP A 1 101 ? 9.916 -1.626 6.530 1.00 95.00 101 ASP A N 1
ATOM 804 C CA . ASP A 1 101 ? 9.417 -2.831 7.185 1.00 95.00 101 ASP A CA 1
ATOM 805 C C . ASP A 1 101 ? 9.224 -2.624 8.704 1.00 95.00 101 ASP A C 1
ATOM 807 O O . ASP A 1 101 ? 9.506 -1.566 9.275 1.00 95.00 101 ASP A O 1
ATOM 811 N N . ALA A 1 102 ? 8.687 -3.635 9.382 1.00 94.88 102 ALA A N 1
ATOM 812 C CA . ALA A 1 102 ? 8.414 -3.597 10.813 1.00 94.88 102 ALA A CA 1
ATOM 813 C C . ALA A 1 102 ? 9.683 -3.618 11.685 1.00 94.88 102 ALA A C 1
ATOM 815 O O . ALA A 1 102 ? 9.577 -3.273 12.864 1.00 94.88 102 ALA A O 1
ATOM 816 N N . ASN A 1 103 ? 10.833 -3.990 11.115 1.00 94.00 103 ASN A N 1
ATOM 817 C CA . ASN A 1 103 ? 12.150 -3.994 11.754 1.00 94.00 103 ASN A CA 1
ATOM 818 C C . ASN A 1 103 ? 12.912 -2.675 11.524 1.00 94.00 103 ASN A C 1
ATOM 820 O O . ASN A 1 103 ? 13.972 -2.471 12.107 1.00 94.00 103 ASN A O 1
ATOM 824 N N . GLY A 1 104 ? 12.368 -1.766 10.709 1.00 94.44 104 GLY A N 1
ATOM 825 C CA . GLY A 1 104 ? 12.974 -0.475 10.394 1.00 94.44 104 GLY A CA 1
ATOM 826 C C . GLY A 1 104 ? 13.854 -0.474 9.144 1.00 94.44 104 GLY A C 1
ATOM 827 O O . GLY A 1 104 ? 14.493 0.540 8.878 1.00 94.44 104 GLY A O 1
ATOM 828 N N . VAL A 1 105 ? 13.873 -1.560 8.367 1.00 95.69 105 VAL A N 1
ATOM 829 C CA . VAL A 1 105 ? 14.634 -1.661 7.117 1.00 95.69 105 VAL A CA 1
ATOM 830 C C . VAL A 1 105 ? 13.861 -0.989 5.984 1.00 95.69 105 VAL A C 1
ATOM 832 O O . VAL A 1 105 ? 12.687 -1.289 5.751 1.00 95.69 105 VAL A O 1
ATOM 835 N N . ASP A 1 106 ? 14.531 -0.095 5.259 1.00 95.81 106 ASP A N 1
ATOM 836 C CA . ASP A 1 106 ? 13.976 0.571 4.082 1.00 95.81 106 ASP A CA 1
ATOM 837 C C . ASP A 1 106 ? 14.194 -0.276 2.827 1.00 95.81 106 ASP A C 1
ATOM 839 O O . ASP A 1 106 ? 15.315 -0.637 2.474 1.00 95.81 106 ASP A O 1
ATOM 843 N N . ILE A 1 107 ? 13.097 -0.590 2.140 1.00 94.75 107 ILE A N 1
ATOM 844 C CA . ILE A 1 107 ? 13.086 -1.418 0.937 1.00 94.75 107 ILE A CA 1
ATOM 845 C C . ILE A 1 107 ? 12.690 -0.533 -0.247 1.00 94.75 107 ILE A C 1
ATOM 847 O O . ILE A 1 107 ? 11.533 -0.103 -0.310 1.00 94.75 107 ILE A O 1
ATOM 851 N N . PRO A 1 108 ? 13.611 -0.237 -1.180 1.00 95.38 108 PRO A N 1
ATOM 852 C CA . PRO A 1 108 ? 13.330 0.633 -2.315 1.00 95.38 108 PRO A CA 1
ATOM 853 C C . PRO A 1 108 ? 12.210 0.096 -3.208 1.00 95.38 108 PRO A C 1
ATOM 855 O O . PRO A 1 108 ? 12.138 -1.099 -3.493 1.00 95.38 108 PRO A O 1
ATOM 858 N N . LEU A 1 109 ? 11.363 0.998 -3.700 1.00 95.44 109 LEU A N 1
ATOM 859 C CA . LEU A 1 109 ? 10.412 0.704 -4.768 1.00 95.44 109 LEU A CA 1
ATOM 860 C C . LEU A 1 109 ? 11.130 0.864 -6.109 1.00 95.44 109 LEU A C 1
ATOM 862 O O . LEU A 1 109 ? 11.397 1.984 -6.544 1.00 95.44 109 LEU A O 1
ATOM 866 N N . SER A 1 110 ? 11.480 -0.259 -6.743 1.00 92.44 110 SER A N 1
ATOM 867 C CA . SER A 1 110 ? 12.219 -0.240 -8.009 1.00 92.44 110 SER A CA 1
ATOM 868 C C . SER A 1 110 ? 11.426 0.458 -9.117 1.00 92.44 110 SER A C 1
ATOM 870 O O . SER A 1 110 ? 10.238 0.222 -9.303 1.00 92.44 110 SER A O 1
ATOM 872 N N . VAL A 1 111 ? 12.097 1.309 -9.886 1.00 95.19 111 VAL A N 1
ATOM 873 C CA . VAL A 1 111 ? 11.555 1.919 -11.113 1.00 95.19 111 VAL A CA 1
ATOM 874 C C . VAL A 1 111 ? 12.432 1.603 -12.327 1.00 95.19 111 VAL A C 1
ATOM 876 O O . VAL A 1 111 ? 12.275 2.215 -13.381 1.00 95.19 111 VAL A O 1
ATOM 879 N N . ASP A 1 112 ? 13.356 0.648 -12.181 1.00 93.81 112 ASP A N 1
ATOM 880 C CA . ASP A 1 112 ? 14.190 0.160 -13.274 1.00 93.81 112 ASP A CA 1
ATOM 881 C C . ASP A 1 112 ? 13.343 -0.682 -14.231 1.00 93.81 112 ASP A C 1
ATOM 883 O O . ASP A 1 112 ? 13.013 -1.839 -13.965 1.00 93.81 112 ASP A O 1
ATOM 887 N N . LEU A 1 113 ? 12.999 -0.082 -15.367 1.00 94.25 113 LEU A N 1
ATOM 888 C CA . LEU A 1 113 ? 12.141 -0.690 -16.376 1.00 94.25 113 LEU A CA 1
ATOM 889 C C . LEU A 1 113 ? 12.718 -1.996 -16.933 1.00 94.25 113 LEU A C 1
ATOM 891 O O . LEU A 1 113 ? 11.954 -2.908 -17.240 1.00 94.25 113 LEU A O 1
ATOM 895 N N . SER A 1 114 ? 14.046 -2.115 -17.027 1.00 92.56 114 SER A N 1
ATOM 896 C CA . SER A 1 114 ? 14.698 -3.323 -17.539 1.00 92.56 114 SER A CA 1
ATOM 897 C C . SER A 1 114 ? 14.524 -4.497 -16.571 1.00 92.56 114 SER A C 1
ATOM 899 O O . SER A 1 114 ? 14.076 -5.577 -16.967 1.00 92.56 114 SER A O 1
ATOM 901 N N . ALA A 1 115 ? 14.757 -4.256 -15.278 1.00 91.38 115 ALA A N 1
ATOM 902 C CA . ALA A 1 115 ? 14.534 -5.234 -14.223 1.00 91.38 115 ALA A CA 1
ATOM 903 C C . ALA A 1 115 ? 13.050 -5.615 -14.106 1.00 91.38 115 ALA A C 1
ATOM 905 O O . ALA A 1 115 ? 12.724 -6.799 -13.995 1.00 91.38 115 ALA A O 1
ATOM 906 N N . LEU A 1 116 ? 12.146 -4.632 -14.175 1.00 92.31 116 LEU A N 1
ATOM 907 C CA . LEU A 1 116 ? 10.700 -4.861 -14.106 1.00 92.31 116 LEU A CA 1
ATOM 908 C C . LEU A 1 116 ? 10.185 -5.669 -15.303 1.00 92.31 116 LEU A C 1
ATOM 910 O O . LEU A 1 116 ? 9.382 -6.579 -15.105 1.00 92.31 116 LEU A O 1
ATOM 914 N N . ASN A 1 117 ? 10.677 -5.403 -16.516 1.00 92.25 117 ASN A N 1
ATOM 915 C CA . ASN A 1 117 ? 10.331 -6.188 -17.704 1.00 92.25 117 ASN A CA 1
ATOM 916 C C . ASN A 1 117 ? 10.800 -7.633 -17.574 1.00 92.25 117 ASN A C 1
ATOM 918 O O . ASN A 1 117 ? 10.025 -8.548 -17.828 1.00 92.25 117 ASN A O 1
ATOM 922 N N . ARG A 1 118 ? 12.038 -7.853 -17.116 1.00 91.19 118 ARG A N 1
ATOM 923 C CA . ARG A 1 118 ? 12.571 -9.202 -16.885 1.00 91.19 118 ARG A CA 1
ATOM 924 C C . ARG A 1 118 ? 11.690 -9.996 -15.916 1.00 91.19 118 ARG A C 1
ATOM 926 O O . ARG A 1 118 ? 11.338 -11.136 -16.200 1.00 91.19 118 ARG A O 1
ATOM 933 N N . LEU A 1 119 ? 11.309 -9.386 -14.792 1.00 90.88 119 LEU A N 1
ATOM 934 C CA . LEU A 1 119 ? 10.441 -10.015 -13.792 1.00 90.88 119 LEU A CA 1
ATOM 935 C C . LEU A 1 119 ? 9.006 -10.227 -14.304 1.00 90.88 119 LEU A C 1
ATOM 937 O O . LEU A 1 119 ? 8.380 -11.237 -13.983 1.00 90.88 119 LEU A O 1
ATOM 941 N N . GLY A 1 120 ? 8.488 -9.294 -15.106 1.00 88.69 120 GLY A N 1
ATOM 942 C CA . GLY A 1 120 ? 7.188 -9.412 -15.764 1.00 88.69 120 GL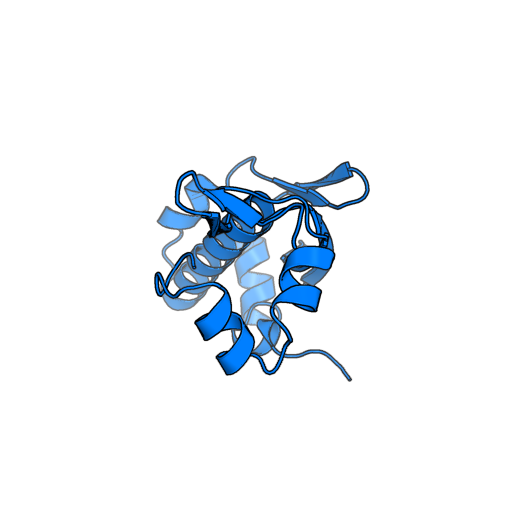Y A CA 1
ATOM 943 C C . GLY A 1 120 ? 7.144 -10.580 -16.748 1.00 88.69 120 GLY A C 1
ATOM 944 O O . GLY A 1 120 ? 6.276 -11.441 -16.627 1.00 88.69 120 GLY A O 1
ATOM 945 N N . SER A 1 121 ? 8.118 -10.662 -17.658 1.00 87.94 121 SER A N 1
ATOM 946 C CA . SER A 1 121 ? 8.232 -11.742 -18.648 1.00 87.94 121 SER A CA 1
ATOM 947 C C . SER A 1 121 ? 8.453 -13.117 -18.013 1.00 87.94 121 SER A C 1
ATOM 949 O O . SER A 1 121 ? 7.998 -14.117 -18.554 1.00 87.94 121 SER A O 1
ATOM 951 N N . ALA A 1 122 ? 9.104 -13.176 -16.847 1.00 86.94 122 ALA A N 1
ATOM 952 C CA . ALA A 1 122 ? 9.261 -14.404 -16.067 1.00 86.94 122 ALA A CA 1
ATOM 953 C C . ALA A 1 122 ? 7.984 -14.826 -15.303 1.00 86.94 122 ALA A C 1
ATOM 955 O O . ALA A 1 122 ? 8.012 -15.801 -14.557 1.00 86.94 122 ALA A O 1
ATOM 956 N N . GLY A 1 123 ? 6.879 -14.076 -15.418 1.00 85.00 123 GLY A N 1
ATOM 957 C CA . GLY A 1 123 ? 5.624 -14.341 -14.704 1.00 85.00 123 GLY A CA 1
ATOM 958 C C . GLY A 1 123 ? 5.654 -13.983 -13.212 1.00 85.00 123 GLY A C 1
ATOM 959 O O . GLY A 1 123 ? 4.653 -14.133 -12.514 1.00 85.00 123 GLY A O 1
ATOM 960 N N . VAL A 1 124 ? 6.772 -13.452 -12.708 1.00 85.69 124 VAL A N 1
ATOM 961 C CA . VAL A 1 124 ? 6.962 -13.152 -11.281 1.00 85.69 124 VAL A CA 1
ATOM 962 C C . VAL A 1 124 ? 6.062 -12.005 -10.819 1.00 85.69 124 VAL A C 1
ATOM 964 O O . VAL A 1 124 ? 5.662 -11.986 -9.660 1.00 85.69 124 VAL A O 1
ATOM 967 N N . LEU A 1 125 ? 5.717 -11.066 -11.707 1.00 83.31 125 LEU A N 1
ATOM 968 C CA . LEU A 1 125 ? 4.903 -9.877 -11.402 1.00 83.31 125 LEU A CA 1
ATOM 969 C C . LEU A 1 125 ? 3.475 -9.935 -11.971 1.00 83.31 125 LEU A C 1
ATOM 971 O O . LEU A 1 125 ? 2.827 -8.894 -12.092 1.00 83.31 125 LEU A O 1
ATOM 975 N N . SER A 1 126 ? 2.974 -11.121 -12.332 1.00 75.44 126 SER A N 1
ATOM 976 C CA . SER A 1 126 ? 1.603 -11.258 -12.839 1.00 75.44 126 SER A CA 1
ATOM 977 C C . SER A 1 126 ? 0.559 -10.933 -11.758 1.00 75.44 126 SER A C 1
ATOM 979 O O . SER A 1 126 ? 0.857 -10.942 -10.560 1.00 75.44 126 SER A O 1
ATOM 981 N N . PHE A 1 127 ? -0.683 -10.649 -12.153 1.00 68.25 127 PHE A N 1
ATOM 982 C CA . PHE A 1 127 ? -1.759 -10.386 -11.191 1.00 68.25 127 PHE A CA 1
ATOM 983 C C . PHE A 1 127 ? -2.035 -11.606 -10.299 1.00 68.25 127 PHE A C 1
ATOM 985 O O . PHE A 1 127 ? -2.157 -11.477 -9.084 1.00 68.25 127 PHE A O 1
ATOM 992 N N . GLU A 1 128 ? -2.047 -12.800 -10.887 1.00 70.62 128 GLU A N 1
ATOM 993 C CA . GLU A 1 128 ? -2.219 -14.093 -10.213 1.00 70.62 128 GLU A CA 1
ATOM 994 C C . GLU A 1 128 ? -1.150 -14.288 -9.141 1.00 70.62 128 GLU A C 1
ATOM 996 O O . GLU A 1 128 ? -1.409 -14.777 -8.043 1.00 70.62 128 GLU A O 1
ATOM 1001 N N . SER A 1 129 ? 0.054 -13.808 -9.433 1.00 67.38 129 SER A N 1
ATOM 1002 C CA . SER A 1 129 ? 1.200 -13.886 -8.550 1.00 67.38 129 SER A CA 1
ATOM 1003 C C . SER A 1 129 ? 1.014 -13.081 -7.241 1.00 67.38 129 SER A C 1
ATOM 1005 O O . SER A 1 129 ? 1.697 -13.368 -6.259 1.00 67.38 129 SER A O 1
ATOM 1007 N N . LEU A 1 130 ? 0.092 -12.106 -7.183 1.00 63.94 130 LEU A N 1
ATOM 1008 C CA . LEU A 1 130 ? -0.270 -11.391 -5.945 1.00 63.94 130 LEU A CA 1
ATOM 1009 C C . LEU A 1 130 ? -1.143 -12.230 -5.000 1.00 63.94 130 LEU A C 1
ATOM 1011 O O . LEU A 1 130 ? -1.189 -11.954 -3.800 1.00 63.94 130 LEU A O 1
ATOM 1015 N N . TYR A 1 131 ? -1.849 -13.225 -5.540 1.00 64.88 131 TYR A N 1
ATOM 1016 C CA . TYR A 1 131 ? -2.794 -14.072 -4.806 1.00 64.88 131 TYR A CA 1
ATOM 1017 C C . TYR A 1 131 ? -2.302 -15.501 -4.617 1.00 64.88 131 TYR A C 1
ATOM 1019 O O . TYR A 1 131 ? -2.815 -16.198 -3.742 1.00 64.88 131 TYR A O 1
ATOM 1027 N N . ALA A 1 132 ? -1.305 -15.922 -5.396 1.00 60.34 132 ALA A N 1
ATOM 1028 C CA . ALA A 1 132 ? -0.610 -17.183 -5.222 1.00 60.34 132 ALA A CA 1
ATOM 1029 C C . ALA A 1 132 ? 0.150 -17.171 -3.886 1.00 60.34 132 ALA A C 1
ATOM 1031 O O . ALA A 1 132 ? 1.327 -16.826 -3.813 1.00 60.34 132 ALA A O 1
ATOM 1032 N N . ARG A 1 133 ? -0.544 -17.521 -2.801 1.00 55.69 133 ARG A N 1
ATOM 1033 C CA . ARG A 1 133 ? 0.114 -18.011 -1.594 1.00 55.69 133 ARG A CA 1
ATOM 1034 C C . ARG A 1 133 ? 0.509 -19.442 -1.901 1.00 55.69 133 ARG A C 1
ATOM 1036 O O . ARG A 1 133 ? -0.369 -20.287 -2.053 1.00 55.69 133 ARG A O 1
ATOM 1043 N N . THR A 1 134 ? 1.802 -19.688 -2.054 1.00 45.31 134 THR A N 1
ATOM 1044 C CA . THR A 1 134 ? 2.325 -21.050 -2.105 1.00 45.31 134 THR A CA 1
ATOM 1045 C C . THR A 1 134 ? 1.896 -21.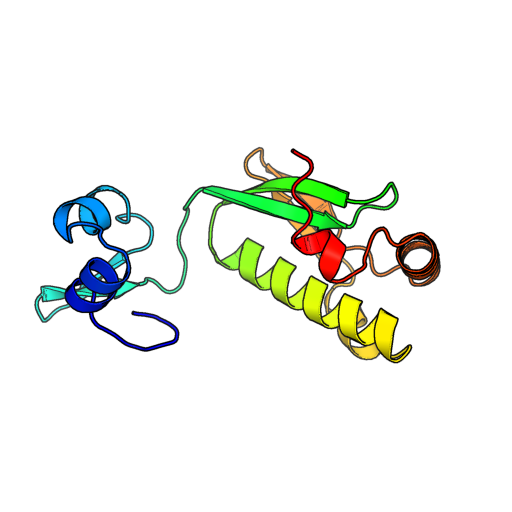746 -0.812 1.00 45.31 134 THR A C 1
ATOM 1047 O O . THR A 1 134 ? 2.194 -21.249 0.276 1.00 45.31 134 THR A O 1
ATOM 1050 N N . THR A 1 135 ? 1.093 -22.801 -0.949 1.00 41.50 135 THR A N 1
ATOM 1051 C CA . THR A 1 135 ? 0.734 -23.746 0.121 1.00 41.50 135 THR A CA 1
ATOM 1052 C C . THR A 1 135 ? 1.946 -24.510 0.607 1.00 41.50 135 THR A C 1
ATOM 1054 O O . THR A 1 135 ? 2.787 -24.837 -0.262 1.00 41.50 135 THR A O 1
#

Foldseek 3Di:
DPPVPDFLCVVCVVVVHDSCRCCVPCVQQWDQDPVRTIDGDPKGFDWDWAWAQDLVFIDTFIATMDVLVVVRVQLLVLLQCCLVPVDLPSVVVQVVHFRQGPVRDTHGRDSPPVSSNVNVVVVRSDPVNRVPPPD

Radius of gyration: 17.81 Å; chains: 1; bounding box: 38×37×44 Å

Secondary structure (DSSP, 8-state):
--SS---HHHHHHHTT--HHHHHHH-TTTEEE-TTS-EEE-S----EEEEEEEETTEEEEEEEESHHHHHHHHHHHHHHHHHHHH--GGGTGGGTT-EEE-TTS-EEE----HHHHHHHHHTTTT-SGGGT----

Organism: NCBI:txid3069689

Sequence (135 aa):
MRREKVSLTQASRDAGISPRTVTRWGKTALQKQKNGKYAAKKSDSLLRLVMIPTPDGKRDIAVRGSKQVTLLAEYWNALHRYLQTGDASRLKKFQGKYIRDANGVDIPLSVDLSALNRLGSAGVLSFESLYARTT